Protein AF-A0A380WTA8-F1 (afdb_monomer_lite)

Organism: NCBI:txid54007

Structure (mmCIF, N/CA/C/O backbone):
data_AF-A0A380WTA8-F1
#
_entry.id   AF-A0A380WTA8-F1
#
loop_
_atom_site.group_PDB
_atom_site.id
_atom_site.type_symbol
_atom_site.label_atom_id
_atom_site.label_alt_id
_atom_site.label_comp_id
_atom_site.label_asym_id
_atom_site.label_entity_id
_atom_site.label_seq_id
_atom_site.pdbx_PDB_ins_code
_atom_site.Cartn_x
_atom_site.Cartn_y
_atom_site.Cartn_z
_atom_site.occupancy
_atom_site.B_iso_or_equiv
_atom_site.auth_seq_id
_atom_site.auth_comp_id
_atom_site.auth_asym_id
_atom_site.auth_atom_id
_atom_site.pdbx_PDB_model_num
ATOM 1 N N . MET A 1 1 ? -3.833 1.038 23.827 1.00 62.38 1 MET A N 1
ATOM 2 C CA . MET A 1 1 ? -4.048 1.820 22.594 1.00 62.38 1 MET A CA 1
ATOM 3 C C . MET A 1 1 ? -5.506 2.238 22.580 1.00 62.38 1 MET A C 1
ATOM 5 O O . MET A 1 1 ? -6.348 1.374 22.802 1.00 62.38 1 MET A O 1
ATOM 9 N N . ASN A 1 2 ? -5.809 3.531 22.468 1.00 81.75 2 ASN A N 1
ATOM 10 C CA . ASN A 1 2 ? -7.200 4.013 22.519 1.00 81.75 2 ASN A CA 1
ATOM 11 C C . ASN A 1 2 ? -7.852 4.055 21.114 1.00 81.75 2 ASN A C 1
ATOM 13 O O . ASN A 1 2 ? -7.144 4.046 20.109 1.00 81.75 2 ASN A O 1
ATOM 17 N N . LYS A 1 3 ? -9.195 4.136 21.033 1.00 80.50 3 LYS A N 1
ATOM 18 C CA . LYS A 1 3 ? -9.983 4.189 19.770 1.00 80.50 3 LYS A CA 1
ATOM 19 C C . LYS A 1 3 ? -9.438 5.221 18.774 1.00 80.50 3 LYS A C 1
ATOM 21 O O . LYS A 1 3 ? -9.337 4.939 17.583 1.00 80.50 3 LYS A O 1
ATOM 26 N N . LYS A 1 4 ? -9.031 6.397 19.259 1.00 83.81 4 LYS A N 1
ATOM 27 C CA . LYS A 1 4 ? -8.495 7.489 18.436 1.00 83.81 4 LYS A CA 1
ATOM 28 C C . LYS A 1 4 ? -7.102 7.175 17.881 1.00 83.81 4 LYS A C 1
ATOM 30 O O . LYS A 1 4 ? -6.841 7.468 16.720 1.00 83.81 4 LYS A O 1
ATOM 35 N N . GLU A 1 5 ? -6.226 6.578 18.683 1.00 86.88 5 GLU A N 1
ATOM 36 C CA . GLU A 1 5 ? -4.892 6.139 18.253 1.00 86.88 5 GLU A CA 1
ATOM 37 C C . GLU A 1 5 ? -4.979 5.022 17.216 1.00 86.88 5 GLU A C 1
ATOM 39 O O . GLU A 1 5 ? -4.307 5.099 16.195 1.00 86.88 5 GLU A O 1
ATOM 44 N N . THR A 1 6 ? -5.845 4.028 17.432 1.00 86.00 6 THR A N 1
ATOM 45 C CA . THR A 1 6 ? -6.044 2.931 16.475 1.00 86.00 6 THR A CA 1
ATOM 46 C C . THR A 1 6 ? -6.568 3.445 15.137 1.00 86.00 6 THR A C 1
ATOM 48 O O . THR A 1 6 ? -5.991 3.124 14.102 1.00 86.00 6 THR A O 1
ATOM 51 N N . LYS A 1 7 ? -7.602 4.303 15.141 1.00 86.44 7 LYS A N 1
ATOM 52 C CA . LYS A 1 7 ? -8.119 4.920 13.907 1.00 86.44 7 LYS A CA 1
ATOM 53 C C . LYS A 1 7 ? -7.043 5.724 13.183 1.00 86.44 7 LYS A C 1
ATOM 55 O O . LYS A 1 7 ? -6.914 5.609 11.971 1.00 86.44 7 LYS A O 1
ATOM 60 N N . LYS A 1 8 ? -6.242 6.493 13.927 1.00 90.81 8 LYS A N 1
ATOM 61 C CA . LYS A 1 8 ? -5.139 7.262 13.349 1.00 90.81 8 LYS A CA 1
ATOM 62 C C . LYS A 1 8 ? -4.115 6.353 12.662 1.00 90.81 8 LYS A C 1
ATOM 64 O O . LYS A 1 8 ? -3.771 6.617 11.523 1.00 90.81 8 LYS A O 1
ATOM 69 N N . ILE A 1 9 ? -3.686 5.270 13.313 1.00 91.69 9 ILE A N 1
ATOM 70 C CA . ILE A 1 9 ? -2.724 4.318 12.732 1.00 91.69 9 ILE A CA 1
ATOM 71 C C . ILE A 1 9 ? -3.273 3.686 11.448 1.00 91.69 9 ILE A C 1
ATOM 73 O O . ILE A 1 9 ? -2.536 3.550 10.477 1.00 91.69 9 ILE A O 1
ATOM 77 N N . ILE A 1 10 ? -4.557 3.317 11.425 1.00 90.44 10 ILE A N 1
ATOM 78 C CA . ILE A 1 10 ? -5.189 2.733 10.234 1.00 90.44 10 ILE A CA 1
ATOM 79 C C . ILE A 1 10 ? -5.228 3.747 9.082 1.00 90.44 10 ILE A C 1
ATOM 81 O O . ILE A 1 10 ? -4.881 3.400 7.957 1.00 90.44 10 ILE A O 1
ATOM 85 N N . MET A 1 11 ? -5.593 5.002 9.363 1.00 89.94 11 MET A N 1
ATOM 86 C CA . MET A 1 11 ? -5.600 6.071 8.358 1.00 89.94 11 M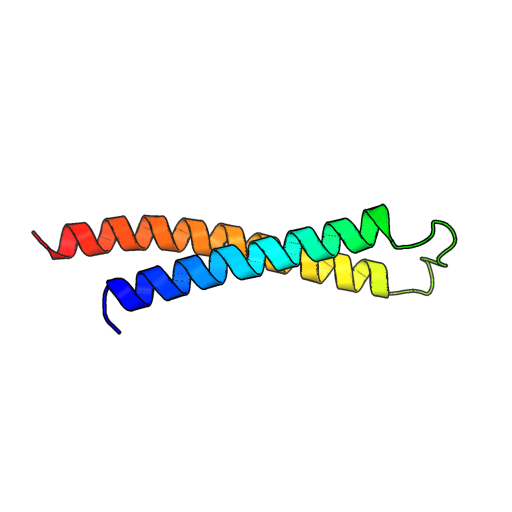ET A CA 1
ATOM 87 C C . MET A 1 11 ? -4.191 6.404 7.847 1.00 89.94 11 MET A C 1
ATOM 89 O O . MET A 1 11 ? -4.001 6.595 6.649 1.00 89.94 11 MET A O 1
ATOM 93 N N . ASP A 1 12 ? -3.200 6.453 8.741 1.00 92.56 12 ASP A N 1
ATOM 94 C CA . ASP A 1 12 ? -1.803 6.689 8.370 1.00 92.56 12 ASP A CA 1
ATOM 95 C C . ASP A 1 12 ? -1.302 5.545 7.461 1.00 92.56 12 ASP A C 1
ATOM 97 O O . ASP A 1 12 ? -0.724 5.801 6.406 1.00 92.56 12 ASP A O 1
ATOM 101 N N . LEU A 1 13 ? -1.615 4.287 7.800 1.00 91.25 13 LEU A N 1
ATOM 102 C CA . LEU A 1 13 ? -1.272 3.111 6.993 1.00 91.25 13 LEU A CA 1
ATOM 103 C C . LEU A 1 13 ? -1.933 3.132 5.607 1.00 91.25 13 LEU A C 1
ATOM 105 O O . LEU A 1 13 ? -1.275 2.841 4.605 1.00 91.25 13 LEU A O 1
ATOM 109 N N . GLU A 1 14 ? -3.221 3.466 5.538 1.00 92.75 14 GLU A N 1
ATOM 110 C CA . GLU A 1 14 ? -3.974 3.584 4.286 1.00 92.75 14 GLU A CA 1
ATOM 111 C C . GLU A 1 14 ? -3.346 4.640 3.365 1.00 92.75 14 GLU A C 1
ATOM 113 O O . GLU A 1 14 ? -3.026 4.346 2.211 1.00 92.75 14 GLU A O 1
ATOM 118 N N . SER A 1 15 ? -3.070 5.829 3.902 1.00 93.19 15 SER A N 1
ATOM 119 C CA . SER A 1 15 ? -2.492 6.944 3.152 1.00 93.19 15 SER A CA 1
ATOM 120 C C . SER A 1 15 ? -1.063 6.655 2.681 1.00 93.19 15 SER A C 1
ATOM 122 O O . SER A 1 15 ? -0.721 6.882 1.517 1.00 93.19 15 SER A O 1
ATOM 124 N N . GLU A 1 16 ? -0.203 6.125 3.554 1.00 94.69 16 GLU A N 1
ATOM 125 C CA . GLU A 1 16 ? 1.186 5.811 3.202 1.00 94.69 16 GLU A CA 1
ATOM 126 C C . GLU A 1 16 ? 1.269 4.715 2.134 1.00 94.69 16 GLU A C 1
ATOM 128 O O . GLU A 1 16 ? 2.020 4.846 1.161 1.00 94.69 16 GLU A O 1
ATOM 133 N N . SER A 1 17 ? 0.462 3.661 2.267 1.00 94.00 17 SER A N 1
ATOM 134 C CA . SER A 1 17 ? 0.429 2.561 1.300 1.00 94.00 17 SER A CA 1
ATOM 135 C C . SER A 1 17 ? -0.153 2.985 -0.053 1.00 94.00 17 SER A C 1
ATOM 137 O O . SER A 1 17 ? 0.400 2.612 -1.093 1.00 94.00 17 SER A O 1
ATOM 139 N N . TYR A 1 18 ? -1.175 3.848 -0.070 1.00 93.44 18 TYR A N 1
ATOM 140 C CA . TYR A 1 18 ? -1.688 4.462 -1.297 1.00 93.44 18 TYR A CA 1
ATOM 141 C C . TYR A 1 18 ? -0.624 5.308 -2.010 1.00 93.44 18 TYR A C 1
ATOM 143 O O . TYR A 1 18 ? -0.399 5.158 -3.217 1.00 93.44 18 TYR A O 1
ATOM 151 N N . ASN A 1 19 ? 0.064 6.180 -1.267 1.00 94.88 19 ASN A N 1
ATOM 152 C CA . ASN A 1 19 ? 1.095 7.056 -1.821 1.00 94.88 19 ASN A CA 1
ATOM 153 C C . ASN A 1 19 ? 2.274 6.257 -2.38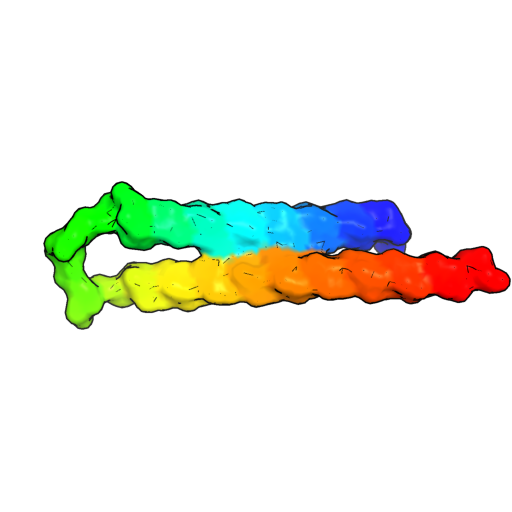7 1.00 94.88 19 ASN A C 1
ATOM 155 O O . ASN A 1 19 ? 2.774 6.582 -3.465 1.00 94.88 19 ASN A O 1
ATOM 159 N N . LEU A 1 20 ? 2.686 5.184 -1.705 1.00 94.19 20 LEU A N 1
ATOM 160 C CA . LEU A 1 20 ? 3.733 4.287 -2.188 1.00 94.19 20 LEU A CA 1
ATOM 161 C C . LEU A 1 20 ? 3.314 3.576 -3.481 1.00 94.19 20 LEU A C 1
ATOM 163 O O . LEU A 1 20 ? 4.054 3.607 -4.466 1.00 94.19 20 LEU A O 1
ATOM 167 N N . TYR A 1 21 ? 2.106 3.007 -3.510 1.00 93.69 21 TYR A N 1
ATOM 168 C CA . TYR A 1 21 ? 1.533 2.375 -4.700 1.00 93.69 21 TYR A CA 1
ATOM 169 C C . TYR A 1 21 ? 1.530 3.332 -5.904 1.00 93.69 21 TYR A C 1
ATOM 171 O O . TYR A 1 21 ? 2.078 3.008 -6.962 1.00 93.69 21 TYR A O 1
AT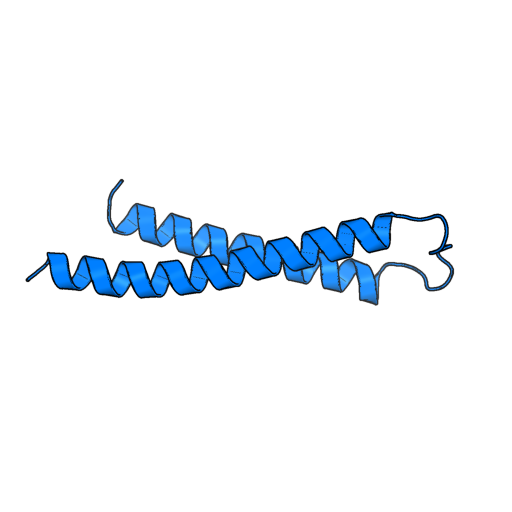OM 179 N N . LYS A 1 22 ? 0.986 4.544 -5.738 1.00 92.56 22 LYS A N 1
ATOM 180 C CA . LYS A 1 22 ? 0.922 5.546 -6.813 1.00 92.56 22 LYS A CA 1
ATOM 181 C C . LYS A 1 22 ? 2.282 6.096 -7.216 1.00 92.56 22 LYS A C 1
ATOM 183 O O . LYS A 1 22 ? 2.496 6.364 -8.399 1.00 92.56 22 LYS A O 1
ATOM 188 N N . GLY A 1 23 ? 3.207 6.229 -6.269 1.00 92.38 23 GLY A N 1
ATOM 189 C CA . GLY A 1 23 ? 4.585 6.621 -6.543 1.00 92.38 23 GLY A CA 1
ATOM 190 C C . GLY A 1 23 ? 5.298 5.611 -7.442 1.00 92.38 23 GLY A C 1
ATOM 191 O O . GLY A 1 23 ? 5.923 6.000 -8.430 1.00 92.38 23 GLY A O 1
ATOM 192 N N . ILE A 1 24 ? 5.146 4.316 -7.153 1.00 91.25 24 ILE A N 1
ATOM 193 C CA . ILE A 1 24 ? 5.760 3.258 -7.957 1.00 91.25 24 ILE A CA 1
ATOM 194 C C . ILE A 1 24 ? 5.119 3.176 -9.348 1.00 91.25 24 ILE A C 1
ATOM 196 O O . ILE A 1 24 ? 5.848 3.115 -10.337 1.00 91.25 24 ILE A O 1
ATOM 200 N N . GLU A 1 25 ? 3.786 3.249 -9.462 1.00 87.19 25 GLU A N 1
ATOM 201 C CA . GLU A 1 25 ? 3.119 3.306 -10.775 1.00 87.19 25 GLU A CA 1
ATOM 202 C C . GLU A 1 25 ? 3.624 4.490 -11.610 1.00 87.19 25 GLU A C 1
ATOM 204 O O . GLU A 1 25 ? 3.967 4.337 -12.783 1.00 87.19 25 GLU A O 1
ATOM 209 N N . ALA A 1 26 ? 3.716 5.680 -11.010 1.00 87.56 26 ALA A N 1
ATOM 210 C CA . ALA A 1 26 ? 4.210 6.860 -11.707 1.00 87.56 26 ALA A CA 1
ATOM 211 C C . ALA A 1 26 ? 5.658 6.678 -12.185 1.00 87.56 26 ALA A C 1
ATOM 213 O O . ALA A 1 26 ? 5.974 7.048 -13.316 1.00 87.56 26 ALA A O 1
ATOM 214 N N . PHE A 1 27 ? 6.523 6.083 -11.362 1.00 85.38 27 PHE A N 1
ATOM 215 C CA . PHE A 1 27 ? 7.905 5.797 -11.736 1.00 85.38 27 PHE A CA 1
ATOM 216 C C . PHE A 1 27 ? 7.989 4.804 -12.907 1.00 85.38 27 PHE A C 1
ATOM 218 O O . PHE A 1 27 ? 8.666 5.080 -13.901 1.00 85.38 27 PHE A O 1
ATOM 225 N N . LEU A 1 28 ? 7.236 3.700 -12.830 1.00 79.88 28 LEU A N 1
ATOM 226 C CA . LEU A 1 28 ? 7.185 2.657 -13.859 1.00 79.88 28 LEU A CA 1
ATOM 227 C C . LEU A 1 28 ? 6.697 3.182 -15.213 1.00 79.88 28 LEU A C 1
ATOM 229 O O . LEU A 1 28 ? 7.272 2.837 -16.242 1.00 79.88 28 LEU A O 1
ATOM 233 N N . TYR A 1 29 ? 5.653 4.014 -15.226 1.00 75.50 29 TYR A N 1
ATOM 234 C CA . TYR A 1 29 ? 5.008 4.439 -16.473 1.00 75.50 29 TYR A CA 1
ATOM 235 C C . TYR A 1 29 ? 5.516 5.766 -17.042 1.00 75.50 29 TYR A C 1
ATOM 237 O O . TYR A 1 29 ? 5.291 6.031 -18.222 1.00 75.50 29 TYR A O 1
ATOM 245 N N . ARG A 1 30 ? 6.138 6.632 -16.230 1.00 75.88 30 ARG A N 1
ATOM 246 C CA . ARG A 1 30 ? 6.500 7.999 -16.657 1.00 75.88 30 ARG A CA 1
ATOM 247 C C . ARG A 1 30 ? 7.992 8.301 -16.632 1.00 75.88 30 ARG A C 1
ATOM 249 O O . ARG A 1 30 ? 8.397 9.267 -17.272 1.00 75.88 30 ARG A O 1
ATOM 256 N N . VAL A 1 31 ? 8.789 7.544 -15.877 1.00 74.50 31 VAL A N 1
ATOM 257 C CA . VAL A 1 31 ? 10.201 7.883 -15.624 1.00 74.50 31 VAL A CA 1
ATOM 258 C C . VAL A 1 31 ? 11.154 6.878 -16.260 1.00 74.50 31 VAL A C 1
ATOM 260 O O . VAL A 1 31 ? 12.200 7.277 -16.771 1.00 74.50 31 VAL A O 1
ATOM 263 N N . LEU A 1 32 ? 10.805 5.592 -16.265 1.00 70.56 32 LEU A N 1
ATOM 264 C CA . LEU A 1 32 ? 11.642 4.564 -16.874 1.00 70.56 32 LEU A CA 1
ATOM 265 C C . LEU A 1 32 ? 11.659 4.694 -18.408 1.00 70.56 32 LEU A C 1
ATOM 267 O O . LEU A 1 32 ? 10.601 4.645 -19.042 1.00 70.56 32 LEU A O 1
ATOM 271 N N . PRO A 1 33 ? 12.841 4.864 -19.028 1.00 70.81 33 PRO A N 1
ATOM 272 C CA . PRO A 1 33 ? 12.938 5.001 -20.471 1.00 70.81 33 PRO A CA 1
ATOM 273 C C . PRO A 1 33 ? 12.596 3.675 -21.166 1.00 70.81 33 PRO A C 1
ATOM 275 O O . PRO A 1 33 ? 12.927 2.590 -20.697 1.00 70.81 33 PRO A O 1
ATOM 278 N N . HIS A 1 34 ? 11.934 3.754 -22.322 1.00 69.44 34 HIS A N 1
ATOM 279 C CA . HIS A 1 34 ? 11.438 2.580 -23.059 1.00 69.44 34 HIS A CA 1
ATOM 280 C C . HIS A 1 34 ? 12.531 1.628 -23.580 1.00 69.44 34 HIS A C 1
ATOM 282 O O . HIS A 1 34 ? 12.212 0.580 -24.132 1.0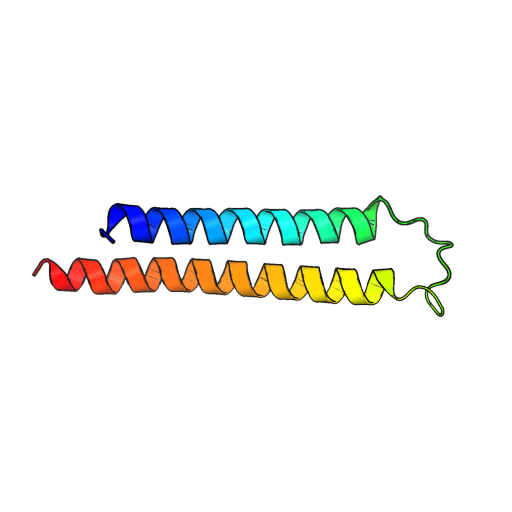0 69.44 34 HIS A O 1
ATOM 288 N N . ASN A 1 35 ? 13.807 1.995 -23.445 1.00 68.38 35 ASN A N 1
ATOM 289 C CA . ASN A 1 35 ? 14.961 1.214 -23.882 1.00 68.38 35 ASN A CA 1
ATOM 290 C C . ASN A 1 35 ? 15.651 0.442 -22.743 1.00 68.38 35 ASN A C 1
ATOM 292 O O . ASN A 1 35 ? 16.735 -0.097 -22.963 1.00 68.38 35 ASN A O 1
ATOM 296 N N . THR A 1 36 ? 15.066 0.403 -21.543 1.00 70.00 36 THR A N 1
ATOM 297 C CA . THR A 1 36 ? 15.555 -0.445 -20.451 1.00 70.00 36 THR A CA 1
ATOM 298 C C . THR A 1 36 ? 15.497 -1.915 -20.879 1.00 70.00 36 THR A C 1
ATOM 300 O O . THR A 1 36 ? 14.452 -2.393 -21.322 1.00 70.00 36 THR A O 1
ATOM 303 N N . ASP A 1 37 ? 16.621 -2.628 -20.769 1.00 69.44 37 ASP A N 1
ATOM 304 C CA . ASP A 1 37 ? 16.730 -4.056 -21.093 1.00 69.44 37 ASP A CA 1
ATOM 305 C C . ASP A 1 37 ? 15.968 -4.894 -20.051 1.00 69.44 37 ASP A C 1
ATOM 307 O O . ASP A 1 37 ? 16.514 -5.341 -19.040 1.00 69.44 37 ASP A O 1
ATOM 311 N N . MET A 1 38 ? 14.666 -5.066 -20.293 1.00 67.38 38 MET A N 1
ATOM 312 C CA . MET A 1 38 ? 13.737 -5.734 -19.379 1.00 67.38 38 MET A CA 1
ATOM 313 C C . MET A 1 38 ? 14.040 -7.226 -19.171 1.00 67.38 38 MET A C 1
ATOM 315 O O . MET A 1 38 ? 13.542 -7.802 -18.208 1.00 67.38 38 MET A O 1
ATOM 319 N N . GLU A 1 39 ? 14.844 -7.866 -20.030 1.00 68.38 39 GLU A N 1
ATOM 320 C CA . GLU A 1 39 ? 15.230 -9.274 -19.844 1.00 68.38 39 GLU A CA 1
ATOM 321 C C . GLU A 1 39 ? 16.277 -9.460 -18.739 1.00 68.38 39 GLU A C 1
ATOM 323 O O . GLU A 1 39 ? 16.356 -10.532 -18.138 1.00 68.38 39 GLU A O 1
ATOM 328 N N . LYS A 1 40 ? 17.088 -8.432 -18.461 1.00 68.19 40 LYS A N 1
ATOM 329 C CA . LYS A 1 40 ? 18.163 -8.491 -17.454 1.00 68.19 40 LYS A CA 1
ATOM 330 C C . LYS A 1 40 ? 17.915 -7.594 -16.250 1.00 68.19 40 LYS A C 1
ATOM 332 O O . LYS A 1 40 ? 18.579 -7.763 -15.226 1.00 68.19 40 LYS A O 1
ATOM 337 N N . ASP A 1 41 ? 16.973 -6.663 -16.360 1.00 71.75 41 ASP A N 1
ATOM 338 C CA . ASP A 1 41 ? 16.629 -5.733 -15.296 1.00 71.75 41 ASP A CA 1
ATOM 339 C C . ASP A 1 41 ? 15.413 -6.213 -14.484 1.00 71.75 41 ASP A C 1
ATOM 341 O O . ASP A 1 41 ? 14.250 -6.005 -14.838 1.00 71.75 41 ASP A O 1
ATOM 345 N N . TYR A 1 42 ? 15.693 -6.828 -13.333 1.00 78.75 42 TYR A N 1
ATOM 346 C CA . TYR A 1 42 ? 14.674 -7.258 -12.372 1.00 78.75 42 TYR A CA 1
ATOM 347 C C . TYR A 1 42 ? 13.969 -6.095 -11.659 1.00 78.75 42 TYR A C 1
ATOM 349 O O . TYR A 1 42 ? 12.992 -6.335 -10.943 1.00 78.75 42 TYR A O 1
ATOM 357 N N . SER A 1 43 ? 14.415 -4.846 -11.838 1.00 80.94 43 SER A N 1
ATOM 358 C CA . SER A 1 43 ? 13.832 -3.679 -11.166 1.00 80.94 43 SER A CA 1
ATOM 359 C C . SER A 1 43 ? 12.349 -3.527 -11.490 1.00 80.94 43 SER A C 1
ATOM 361 O O . SER A 1 43 ? 11.563 -3.238 -10.595 1.00 80.94 43 SER A O 1
ATOM 363 N N . MET A 1 44 ? 11.936 -3.813 -12.730 1.00 80.19 44 MET A N 1
ATOM 364 C CA . MET A 1 44 ? 10.525 -3.759 -13.137 1.00 80.19 44 MET A CA 1
ATOM 365 C C . MET A 1 44 ? 9.663 -4.771 -12.377 1.00 80.19 44 MET A C 1
ATOM 367 O O . MET A 1 44 ? 8.587 -4.430 -11.886 1.00 80.19 44 MET A O 1
ATOM 371 N N . ALA A 1 45 ? 10.147 -6.008 -12.245 1.00 83.62 45 ALA A N 1
ATOM 372 C CA . ALA A 1 45 ? 9.443 -7.064 -11.525 1.00 83.62 45 ALA A CA 1
ATOM 373 C C . ALA A 1 45 ? 9.366 -6.765 -10.018 1.00 83.62 45 ALA A C 1
ATOM 375 O O . ALA A 1 45 ? 8.313 -6.935 -9.403 1.00 83.62 45 ALA A O 1
ATOM 376 N N . LEU A 1 46 ? 10.461 -6.266 -9.433 1.00 86.56 46 LEU A N 1
ATOM 377 C CA . LEU A 1 46 ? 10.528 -5.844 -8.031 1.00 86.56 46 LEU A CA 1
ATOM 378 C C . LEU A 1 46 ? 9.570 -4.690 -7.735 1.00 86.56 46 LEU A C 1
ATOM 380 O O . LEU A 1 46 ? 8.781 -4.769 -6.796 1.00 86.56 46 LEU A O 1
ATOM 384 N N . LEU A 1 47 ? 9.600 -3.643 -8.555 1.00 87.88 47 LEU A N 1
ATOM 385 C CA . LEU A 1 47 ? 8.719 -2.489 -8.419 1.00 87.88 47 LEU A CA 1
ATOM 386 C C . LEU A 1 47 ? 7.253 -2.880 -8.629 1.00 87.88 47 LEU A C 1
ATOM 388 O O . LEU A 1 47 ? 6.402 -2.465 -7.851 1.00 87.88 47 LEU A O 1
ATOM 392 N N . GLY A 1 48 ? 6.950 -3.737 -9.607 1.00 87.62 48 GLY A N 1
ATOM 393 C CA . GLY A 1 48 ? 5.601 -4.274 -9.792 1.00 87.62 48 GLY A CA 1
ATOM 394 C C . GLY A 1 48 ? 5.102 -5.056 -8.571 1.00 87.62 48 GLY A C 1
ATOM 395 O O . GLY A 1 48 ? 3.968 -4.864 -8.134 1.00 87.62 48 GLY A O 1
ATOM 396 N N . CYS A 1 49 ? 5.959 -5.891 -7.974 1.00 91.00 49 CYS A N 1
ATOM 397 C CA . CYS A 1 49 ? 5.639 -6.622 -6.747 1.00 91.00 49 CYS A CA 1
ATOM 398 C C . CYS A 1 49 ? 5.368 -5.6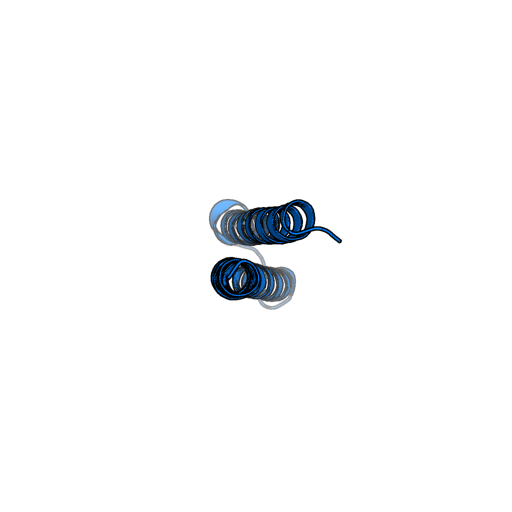68 -5.573 1.00 91.00 49 CYS A C 1
ATOM 400 O O . CYS A 1 49 ? 4.340 -5.794 -4.908 1.00 91.00 49 CYS A O 1
ATOM 402 N N . LEU A 1 50 ? 6.243 -4.679 -5.366 1.00 91.69 50 LEU A N 1
ATOM 403 C CA . LEU A 1 50 ? 6.092 -3.671 -4.315 1.00 91.69 50 LEU A CA 1
ATOM 404 C C . LEU A 1 50 ? 4.810 -2.854 -4.499 1.00 91.69 50 LEU A C 1
ATOM 406 O O . LEU A 1 50 ? 4.048 -2.712 -3.550 1.00 91.69 50 LEU A O 1
ATOM 410 N N . ALA A 1 51 ? 4.521 -2.391 -5.717 1.00 92.00 51 ALA A N 1
ATOM 411 C CA . ALA A 1 51 ? 3.293 -1.659 -6.020 1.00 92.00 51 ALA A CA 1
ATOM 412 C C . ALA A 1 51 ? 2.045 -2.483 -5.679 1.00 92.00 51 ALA A C 1
ATOM 414 O O . ALA A 1 51 ? 1.110 -1.970 -5.065 1.00 92.00 51 ALA A O 1
ATOM 415 N N . ASN A 1 52 ? 2.044 -3.771 -6.037 1.00 91.31 52 ASN A N 1
ATOM 416 C CA . ASN A 1 52 ? 0.928 -4.664 -5.750 1.00 91.31 52 ASN A CA 1
ATOM 417 C C . ASN A 1 52 ? 0.764 -4.917 -4.242 1.00 91.31 52 ASN A C 1
ATOM 419 O O . ASN A 1 52 ? -0.353 -4.900 -3.731 1.00 91.31 52 ASN A O 1
ATOM 423 N N . GLN A 1 53 ? 1.865 -5.103 -3.509 1.00 93.81 53 GLN A N 1
ATOM 424 C CA . GLN A 1 53 ? 1.830 -5.243 -2.051 1.00 93.81 53 GLN A CA 1
ATOM 425 C C . GLN A 1 53 ? 1.310 -3.974 -1.372 1.00 93.81 53 GLN A C 1
ATOM 427 O O . GLN A 1 53 ? 0.452 -4.062 -0.497 1.00 93.81 53 GLN A O 1
ATOM 432 N N . SER A 1 54 ? 1.766 -2.795 -1.798 1.00 94.12 54 SER A N 1
ATOM 433 C CA . SER A 1 54 ? 1.274 -1.518 -1.275 1.00 94.12 54 SER A CA 1
ATOM 434 C C . SER A 1 54 ? -0.218 -1.329 -1.544 1.00 94.12 54 SER A C 1
ATOM 436 O O . SER A 1 54 ? -0.949 -0.923 -0.646 1.00 94.12 54 SER A O 1
ATOM 438 N N . LYS A 1 55 ? -0.696 -1.702 -2.736 1.00 93.69 55 LYS A N 1
ATOM 439 C CA . LYS A 1 55 ? -2.127 -1.684 -3.060 1.00 93.69 55 LYS A CA 1
ATOM 440 C C . LYS A 1 55 ? -2.942 -2.596 -2.134 1.00 93.69 55 LYS A C 1
ATOM 442 O O . LYS A 1 55 ? -3.966 -2.165 -1.615 1.00 93.69 55 LYS A O 1
ATOM 447 N N . LEU A 1 56 ? -2.478 -3.825 -1.894 1.00 94.00 56 LEU A N 1
ATOM 448 C CA . LEU A 1 56 ? -3.153 -4.760 -0.986 1.00 94.00 56 LEU A CA 1
ATOM 449 C C . LEU A 1 56 ? -3.223 -4.221 0.447 1.00 94.00 56 LEU A C 1
ATOM 451 O O . LEU A 1 56 ? -4.255 -4.344 1.099 1.00 94.00 56 LEU A O 1
ATOM 455 N N . VAL A 1 57 ? -2.141 -3.610 0.937 1.00 93.12 57 VAL A N 1
ATOM 456 C CA . VAL A 1 57 ? -2.119 -2.994 2.273 1.00 93.12 57 VAL A CA 1
ATOM 457 C C . VAL A 1 57 ? -3.112 -1.835 2.363 1.00 93.12 57 VAL A C 1
ATOM 459 O O . VAL A 1 57 ? -3.824 -1.750 3.358 1.00 93.12 57 VAL A O 1
ATOM 462 N N . HIS A 1 58 ? -3.214 -0.998 1.329 1.00 91.75 58 HIS A N 1
ATOM 463 C CA . HIS A 1 58 ? -4.200 0.083 1.258 1.00 91.75 58 HIS A CA 1
ATOM 464 C C . HIS A 1 58 ? -5.643 -0.448 1.336 1.00 91.75 58 HIS A C 1
ATOM 466 O O . HIS A 1 58 ? -6.421 -0.001 2.177 1.00 91.75 58 HIS A O 1
ATOM 472 N N . GLU A 1 59 ? -5.988 -1.455 0.527 1.00 91.75 59 GLU A N 1
ATOM 473 C CA . GLU A 1 59 ? -7.329 -2.065 0.517 1.00 91.75 59 GLU A CA 1
ATOM 474 C C . GLU A 1 59 ? -7.673 -2.738 1.860 1.00 91.75 59 GLU A C 1
ATOM 476 O O . GLU A 1 59 ? -8.795 -2.623 2.368 1.00 91.75 59 GLU A O 1
ATOM 481 N N . LEU A 1 60 ? -6.694 -3.408 2.477 1.00 92.88 60 LEU A N 1
ATOM 482 C CA . LEU A 1 60 ? -6.850 -4.011 3.800 1.00 92.88 60 LEU A CA 1
ATOM 483 C C . LEU A 1 60 ? -7.005 -2.957 4.896 1.00 92.88 60 LEU A C 1
ATOM 485 O O . LEU A 1 60 ? -7.841 -3.135 5.776 1.00 92.88 60 LEU A O 1
ATOM 489 N N . ALA A 1 61 ? -6.233 -1.870 4.852 1.00 89.25 61 ALA A N 1
ATOM 490 C CA . ALA A 1 61 ? -6.335 -0.777 5.815 1.00 89.25 61 ALA A CA 1
ATOM 491 C C . ALA A 1 61 ? -7.710 -0.097 5.740 1.00 89.25 61 ALA A C 1
ATOM 493 O O . ALA A 1 61 ? -8.306 0.184 6.778 1.00 89.25 61 ALA A O 1
ATOM 494 N N . TYR A 1 62 ? -8.249 0.080 4.531 1.00 85.31 62 TYR A N 1
ATOM 495 C CA . TYR A 1 62 ? -9.606 0.583 4.330 1.00 85.31 62 TYR A CA 1
ATOM 496 C C . TYR A 1 62 ? -10.660 -0.346 4.952 1.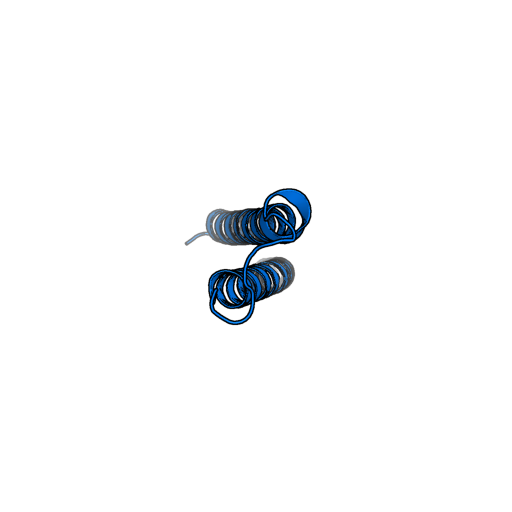00 85.31 62 TYR A C 1
ATOM 498 O O . TYR A 1 62 ? -11.496 0.094 5.734 1.00 85.31 62 TYR A O 1
ATOM 506 N N . THR A 1 63 ? -10.558 -1.654 4.702 1.00 88.50 63 THR A N 1
ATOM 507 C CA . THR A 1 63 ? -11.469 -2.651 5.298 1.00 88.50 63 THR A CA 1
ATOM 508 C C . THR A 1 63 ? -11.370 -2.669 6.829 1.00 88.50 63 THR A C 1
ATOM 510 O O . THR A 1 63 ? -12.376 -2.699 7.533 1.00 88.50 63 THR A O 1
ATOM 513 N N . LEU A 1 64 ? -10.147 -2.594 7.362 1.00 87.31 64 LEU A N 1
ATOM 514 C CA . LEU A 1 64 ? -9.881 -2.509 8.800 1.00 87.31 64 LEU A CA 1
ATOM 515 C C . LEU A 1 64 ? -10.503 -1.266 9.433 1.00 87.31 64 LEU A C 1
ATOM 517 O O . LEU A 1 64 ? -10.942 -1.336 10.580 1.00 87.31 64 LEU A O 1
ATOM 521 N N . TYR A 1 65 ? -10.525 -0.136 8.726 1.00 84.31 65 TYR A N 1
ATOM 522 C CA . TYR A 1 65 ? -11.169 1.082 9.208 1.00 84.31 65 TYR A CA 1
ATOM 523 C C . TYR A 1 65 ? -12.673 0.867 9.410 1.00 84.31 65 TYR A C 1
ATOM 525 O O . TYR A 1 65 ? -13.173 1.114 10.511 1.00 84.31 65 TYR A O 1
ATOM 533 N N . ASP A 1 66 ? -13.350 0.330 8.393 1.00 81.75 66 ASP A N 1
ATOM 534 C CA . ASP A 1 66 ? -14.791 0.050 8.411 1.00 81.75 66 ASP A CA 1
ATOM 535 C C . ASP A 1 66 ? -15.164 -0.962 9.508 1.00 81.75 66 ASP A C 1
ATOM 537 O O . ASP A 1 66 ? -16.099 -0.748 10.289 1.00 81.75 66 ASP A O 1
ATOM 541 N N . ASP A 1 67 ? -14.384 -2.037 9.645 1.00 83.25 67 ASP A N 1
ATOM 542 C CA . ASP A 1 67 ? -14.584 -3.036 10.697 1.00 83.25 67 ASP A CA 1
ATOM 543 C C . ASP A 1 67 ? -14.394 -2.432 12.096 1.00 83.25 67 ASP A C 1
ATOM 545 O O . ASP A 1 67 ? -15.168 -2.716 13.018 1.00 83.25 67 ASP A O 1
ATOM 549 N N . THR A 1 68 ? -13.385 -1.570 12.257 1.00 78.75 68 THR A N 1
ATOM 550 C CA . THR A 1 68 ? -13.062 -0.918 13.533 1.00 78.75 68 THR A CA 1
ATOM 551 C C . THR A 1 68 ? -14.124 0.107 13.933 1.00 78.75 68 THR A C 1
ATOM 553 O O . THR A 1 68 ? -14.412 0.231 15.124 1.00 78.75 68 THR A O 1
ATOM 556 N N . GLU A 1 69 ? -14.738 0.820 12.984 1.00 74.38 69 GLU A N 1
ATOM 557 C CA . GLU A 1 69 ? -15.943 1.619 13.253 1.00 74.38 69 GLU A CA 1
ATOM 558 C C . GLU A 1 69 ? -17.077 0.719 13.767 1.00 74.38 69 GLU A C 1
ATOM 560 O O . GLU A 1 69 ? -17.583 0.939 14.867 1.00 74.38 69 GLU A O 1
ATOM 565 N N . SER A 1 70 ? -17.393 -0.372 13.057 1.00 70.81 70 SER A N 1
ATOM 566 C CA . SER A 1 70 ? -18.542 -1.222 13.406 1.00 70.81 70 SER A CA 1
ATOM 567 C C . SER A 1 70 ? -18.419 -1.935 14.763 1.00 70.81 70 SER A C 1
ATOM 569 O O . SER A 1 70 ? -19.419 -2.133 15.457 1.00 70.81 70 SER A O 1
ATOM 571 N N . VAL A 1 71 ? -17.208 -2.350 15.152 1.00 66.50 71 VAL A N 1
ATOM 572 C CA . VAL A 1 71 ? -16.957 -3.057 16.420 1.00 66.50 71 VAL A CA 1
ATOM 573 C C . VAL A 1 71 ? -16.945 -2.087 17.594 1.00 66.50 71 VAL A C 1
ATOM 575 O O . VAL A 1 71 ? -17.448 -2.414 18.668 1.00 66.50 71 VAL A O 1
ATOM 578 N N . LEU A 1 72 ? -16.376 -0.896 17.406 1.00 62.25 72 LEU A N 1
ATOM 579 C CA . LEU A 1 72 ? -16.260 0.081 18.484 1.00 62.25 72 LEU A CA 1
ATOM 580 C C . LEU A 1 72 ? -17.558 0.837 18.748 1.00 62.25 72 LEU A C 1
ATOM 582 O O . LEU A 1 72 ? -17.706 1.357 19.848 1.00 62.25 72 LEU A O 1
ATOM 586 N N . ASP A 1 73 ? -18.473 0.900 17.787 1.00 62.03 73 ASP A N 1
ATOM 587 C CA . ASP A 1 73 ? -19.797 1.486 18.006 1.00 62.03 73 ASP A CA 1
ATOM 588 C C . ASP A 1 73 ? -20.731 0.506 18.738 1.00 62.03 73 ASP A C 1
ATOM 590 O O . ASP A 1 73 ? -21.532 0.920 19.565 1.00 62.03 73 ASP A O 1
ATOM 594 N N . LYS A 1 74 ? -20.543 -0.810 18.554 1.00 59.47 74 LYS A N 1
ATOM 595 C CA . LYS A 1 74 ? -21.231 -1.859 19.338 1.00 59.47 74 LYS A CA 1
ATOM 596 C C . LYS A 1 74 ? -20.718 -2.012 20.771 1.00 59.47 74 LYS A C 1
ATOM 598 O O . LYS A 1 74 ? -21.391 -2.617 21.593 1.00 59.47 74 LYS A O 1
ATOM 603 N N . ALA A 1 75 ? -19.506 -1.541 21.059 1.00 59.12 75 ALA A N 1
ATOM 604 C CA . ALA A 1 75 ? -18.918 -1.597 22.399 1.00 59.12 75 ALA A CA 1
ATOM 605 C C . ALA A 1 75 ? -19.355 -0.422 23.300 1.00 59.12 75 ALA A C 1
ATOM 607 O O . ALA A 1 75 ? -19.013 -0.410 24.482 1.00 59.12 75 ALA A O 1
ATOM 608 N N . GLU A 1 76 ? -20.059 0.568 22.738 1.00 57.16 76 GLU A N 1
ATOM 609 C CA . GLU A 1 76 ? -20.588 1.747 23.438 1.00 57.16 76 GLU A CA 1
ATOM 610 C C . GLU A 1 76 ? -22.105 1.632 23.758 1.00 57.16 76 GLU A C 1
ATOM 612 O O . GLU A 1 76 ? -22.650 2.549 24.375 1.00 57.16 76 GLU A O 1
ATOM 617 N N . GLU A 1 77 ? -22.762 0.512 23.405 1.00 46.97 77 GLU A N 1
ATOM 618 C CA . GLU A 1 77 ? -24.130 0.110 23.824 1.00 46.97 77 GLU A CA 1
ATOM 619 C C . GLU A 1 77 ? -24.117 -0.841 25.035 1.00 46.97 77 GLU A C 1
ATOM 621 O O . GLU A 1 77 ? -25.000 -0.682 25.914 1.00 46.97 77 GLU A O 1
#

pLDDT: mean 82.28, std 11.33, range [46.97, 94.88]

Secondary structure (DSSP, 8-state):
--HHHHHHHHHHHHHHHHHHHHHHHHHHHHTS-TT--TTT-THHHHHHHHHHHHHHHHHHHHHHHHHHHHHHHHT--

Radius of gyration: 17.54 Å; chains: 1; bounding box: 42×17×48 Å

Sequence (77 aa):
MNKKETKKIIMDLESESYNLYKGIEAFLYRVLPHNTDMEKDYSMALLGCLANQSKLVHELAYTLYDDTESVLDKAEE

Foldseek 3Di:
DDLVVVLVVLVVQLVVLVVLLVVLVCCLPPPDDPPPPVVPDCVNVVSVVSSVVSVVSNVVSVVVNVVSVVVVVVVVD